Protein AF-A0A3S3SRG6-F1 (afdb_monomer_lite)

Radius of gyration: 17.09 Å; chains: 1; bounding box: 49×26×33 Å

Structure (mmCIF, N/CA/C/O backbone):
data_AF-A0A3S3SRG6-F1
#
_entry.id   AF-A0A3S3SRG6-F1
#
loop_
_atom_site.group_PDB
_atom_site.id
_atom_site.type_symbol
_atom_site.label_atom_id
_atom_site.label_alt_id
_atom_site.label_comp_id
_atom_site.label_asym_id
_atom_site.label_entity_id
_atom_site.label_seq_id
_atom_site.pdbx_PDB_ins_code
_atom_site.Cartn_x
_atom_site.Cartn_y
_atom_site.Cartn_z
_atom_site.occupancy
_atom_site.B_iso_or_equiv
_atom_site.auth_seq_id
_atom_site.auth_comp_id
_atom_site.auth_asym_id
_atom_site.auth_atom_id
_atom_site.pdbx_PDB_model_num
ATOM 1 N N . ASN A 1 1 ? 27.408 5.221 -9.221 1.00 60.12 1 ASN A N 1
ATOM 2 C CA . ASN A 1 1 ? 26.387 4.168 -9.003 1.00 60.12 1 ASN A CA 1
ATOM 3 C C . ASN A 1 1 ? 24.967 4.708 -9.147 1.00 60.12 1 ASN A C 1
ATOM 5 O O . ASN A 1 1 ? 24.297 4.928 -8.153 1.00 60.12 1 ASN A O 1
ATOM 9 N N . LYS A 1 2 ? 24.508 4.947 -10.387 1.00 69.44 2 LYS A N 1
ATOM 10 C CA . LYS A 1 2 ? 23.142 5.435 -10.691 1.00 69.44 2 LYS A CA 1
ATOM 11 C C . LYS A 1 2 ? 22.140 4.291 -10.933 1.00 69.44 2 LYS A C 1
ATOM 13 O O . LYS A 1 2 ? 20.941 4.472 -10.758 1.00 69.44 2 LYS A O 1
ATOM 18 N N . PHE A 1 3 ? 22.644 3.100 -11.270 1.00 79.69 3 PHE A N 1
ATOM 19 C CA . PHE A 1 3 ? 21.836 1.906 -11.522 1.00 79.69 3 PHE A CA 1
ATOM 20 C C . PHE A 1 3 ? 21.121 1.405 -10.264 1.00 79.69 3 PHE A C 1
ATOM 22 O O . PHE A 1 3 ? 19.914 1.218 -10.295 1.00 79.69 3 PHE A O 1
ATOM 29 N N . SER A 1 4 ? 21.825 1.261 -9.138 1.00 87.62 4 SER A N 1
ATOM 30 C CA . SER A 1 4 ? 21.243 0.721 -7.900 1.00 87.62 4 SER A CA 1
ATOM 31 C C . SER A 1 4 ? 20.084 1.571 -7.359 1.00 87.62 4 SER A C 1
ATOM 33 O O . SER A 1 4 ? 19.106 1.026 -6.848 1.00 87.62 4 SER A O 1
ATOM 35 N N . THR A 1 5 ? 20.144 2.897 -7.525 1.00 86.62 5 THR A N 1
ATOM 36 C CA . THR A 1 5 ? 19.062 3.823 -7.149 1.00 86.62 5 THR A CA 1
ATOM 37 C C . THR A 1 5 ? 17.811 3.602 -7.999 1.00 86.62 5 THR A C 1
ATOM 39 O O . THR A 1 5 ? 16.708 3.515 -7.464 1.00 86.62 5 THR A O 1
ATOM 42 N N . TYR A 1 6 ? 17.979 3.454 -9.315 1.00 89.19 6 TYR A N 1
ATOM 43 C CA . TYR A 1 6 ? 16.866 3.233 -10.237 1.00 89.19 6 TYR A CA 1
ATOM 44 C C . TYR A 1 6 ? 16.299 1.812 -10.128 1.00 89.19 6 TYR A C 1
ATOM 46 O O . TYR A 1 6 ? 15.086 1.624 -10.068 1.00 89.19 6 TYR A O 1
ATOM 54 N N . ALA A 1 7 ? 17.173 0.811 -10.008 1.00 91.56 7 ALA A N 1
ATOM 55 C CA . ALA A 1 7 ? 16.800 -0.585 -9.806 1.00 91.56 7 ALA A CA 1
ATOM 56 C C . ALA A 1 7 ? 15.946 -0.759 -8.543 1.00 91.56 7 ALA A C 1
ATOM 58 O O . ALA A 1 7 ? 14.921 -1.434 -8.579 1.00 91.56 7 ALA A O 1
ATOM 59 N N . SER A 1 8 ? 16.304 -0.079 -7.449 1.00 93.06 8 SER A N 1
ATOM 60 C CA . SER A 1 8 ? 15.527 -0.116 -6.203 1.00 93.06 8 SER A CA 1
ATOM 61 C C . SER A 1 8 ? 14.095 0.399 -6.381 1.00 93.06 8 SER A C 1
ATOM 63 O O . SER A 1 8 ? 13.171 -0.138 -5.766 1.00 93.06 8 SER A O 1
ATOM 65 N N . TRP A 1 9 ? 13.889 1.409 -7.232 1.00 93.94 9 TRP A N 1
ATOM 66 C CA . TRP A 1 9 ? 12.556 1.930 -7.533 1.00 93.94 9 TRP A CA 1
ATOM 67 C C . TRP A 1 9 ? 11.715 0.903 -8.297 1.00 93.94 9 TRP A C 1
ATOM 69 O O . TRP A 1 9 ? 10.591 0.607 -7.893 1.00 93.94 9 TRP A O 1
ATOM 79 N N . TRP A 1 10 ? 12.285 0.272 -9.326 1.00 94.62 10 TRP A N 1
ATOM 80 C CA . TRP A 1 10 ? 11.593 -0.763 -10.100 1.00 94.62 10 TRP A CA 1
ATOM 81 C C . TRP A 1 10 ? 11.265 -2.010 -9.295 1.00 94.62 10 TRP A C 1
ATOM 83 O O . TRP A 1 10 ? 10.175 -2.557 -9.448 1.00 94.62 10 TRP A O 1
ATOM 93 N N . ILE A 1 11 ? 12.164 -2.433 -8.403 1.00 93.75 11 ILE A N 1
ATOM 94 C CA . ILE A 1 11 ? 11.916 -3.573 -7.517 1.00 93.75 11 ILE A CA 1
ATOM 95 C C . ILE A 1 11 ? 10.715 -3.275 -6.610 1.00 93.75 11 ILE A C 1
ATOM 97 O O . ILE A 1 11 ? 9.782 -4.075 -6.536 1.00 93.75 11 ILE A O 1
ATOM 101 N N . ARG A 1 12 ? 10.679 -2.094 -5.974 1.00 95.12 12 ARG A N 1
ATOM 102 C CA . ARG A 1 12 ? 9.544 -1.680 -5.130 1.00 95.12 12 ARG A CA 1
ATOM 103 C C . ARG A 1 12 ? 8.245 -1.564 -5.930 1.00 95.12 12 ARG A C 1
ATOM 105 O O . ARG A 1 12 ? 7.203 -2.033 -5.467 1.00 95.12 12 ARG A O 1
ATOM 112 N N . GLN A 1 13 ? 8.308 -0.988 -7.129 1.00 92.56 13 GLN A N 1
ATOM 113 C CA . GLN A 1 13 ? 7.158 -0.817 -8.017 1.00 92.56 13 GLN A CA 1
ATOM 114 C C . GLN A 1 13 ? 6.570 -2.171 -8.446 1.00 92.56 13 GLN A C 1
ATOM 116 O O . GLN A 1 13 ? 5.358 -2.374 -8.364 1.00 92.56 13 GLN A O 1
ATOM 121 N N . ALA A 1 14 ? 7.421 -3.114 -8.862 1.00 93.69 14 ALA A N 1
ATOM 122 C CA . ALA A 1 14 ? 7.008 -4.438 -9.320 1.00 93.69 14 ALA A CA 1
ATOM 123 C C . ALA A 1 14 ? 6.343 -5.253 -8.202 1.00 93.69 14 ALA A C 1
ATOM 125 O O . ALA A 1 14 ? 5.277 -5.831 -8.418 1.00 93.69 14 ALA A O 1
ATOM 126 N N . ILE A 1 15 ? 6.923 -5.243 -6.995 1.00 92.81 15 ILE A N 1
ATOM 127 C CA . ILE A 1 15 ? 6.344 -5.910 -5.819 1.00 92.81 15 ILE A CA 1
ATOM 128 C C . ILE A 1 15 ? 4.980 -5.301 -5.479 1.00 92.81 15 ILE A C 1
ATOM 130 O O . ILE A 1 15 ? 4.000 -6.030 -5.336 1.00 92.81 15 ILE A O 1
ATOM 134 N N . THR A 1 16 ? 4.892 -3.970 -5.400 1.00 90.25 16 THR A N 1
ATOM 135 C CA . THR A 1 16 ? 3.636 -3.274 -5.075 1.00 90.25 16 THR A CA 1
ATOM 136 C C . THR A 1 16 ? 2.541 -3.624 -6.080 1.00 90.25 16 THR A C 1
ATOM 138 O O . THR A 1 16 ? 1.430 -3.976 -5.689 1.00 90.25 16 THR A O 1
ATOM 141 N N . ARG A 1 17 ? 2.861 -3.623 -7.378 1.00 87.00 17 ARG A N 1
ATOM 142 C CA . ARG A 1 17 ? 1.913 -3.991 -8.434 1.00 87.00 17 ARG A CA 1
ATOM 143 C C . ARG A 1 17 ? 1.473 -5.453 -8.344 1.00 87.00 17 ARG A C 1
ATOM 145 O O . ARG A 1 17 ? 0.280 -5.727 -8.417 1.00 87.00 17 ARG A O 1
ATOM 152 N N . ALA A 1 18 ? 2.405 -6.375 -8.105 1.00 88.00 18 ALA A N 1
ATOM 153 C CA . ALA A 1 18 ? 2.089 -7.791 -7.933 1.00 88.00 18 ALA A CA 1
ATOM 154 C C . ALA A 1 18 ? 1.152 -8.039 -6.740 1.00 88.00 18 ALA A C 1
ATOM 156 O O . ALA A 1 18 ? 0.227 -8.841 -6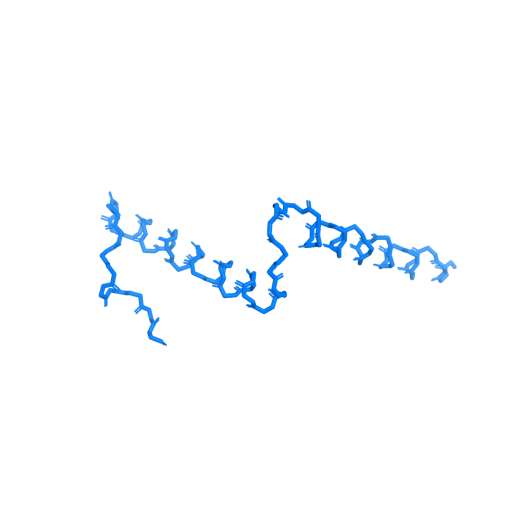.851 1.00 88.00 18 ALA A O 1
ATOM 157 N N . ILE A 1 19 ? 1.349 -7.326 -5.625 1.00 86.88 19 ILE A N 1
ATOM 158 C CA . ILE A 1 19 ? 0.456 -7.387 -4.461 1.00 86.88 19 ILE A CA 1
ATOM 159 C C . ILE A 1 19 ? -0.940 -6.888 -4.843 1.00 86.88 19 ILE A C 1
ATOM 161 O O . ILE A 1 19 ? -1.912 -7.596 -4.593 1.00 86.88 19 ILE A O 1
ATOM 165 N N . LEU A 1 20 ? -1.058 -5.716 -5.476 1.00 83.56 20 LEU A N 1
ATOM 166 C CA . LEU A 1 20 ? -2.354 -5.147 -5.874 1.00 83.56 20 LEU A CA 1
ATOM 167 C C . LEU A 1 20 ? -3.125 -6.064 -6.837 1.00 83.56 20 LEU A C 1
ATOM 169 O O . LEU A 1 20 ? -4.343 -6.183 -6.730 1.00 83.56 20 LEU A O 1
ATOM 173 N N . ASP A 1 21 ? -2.412 -6.735 -7.742 1.00 81.00 21 ASP A N 1
ATOM 174 C CA . ASP A 1 21 ? -3.005 -7.596 -8.763 1.00 81.00 21 ASP A CA 1
ATOM 175 C C . ASP A 1 21 ? -3.364 -9.003 -8.247 1.00 81.00 21 ASP A C 1
ATOM 177 O O . ASP A 1 21 ? -4.332 -9.585 -8.734 1.00 81.00 21 ASP A O 1
ATOM 181 N N . LYS A 1 22 ? -2.601 -9.564 -7.291 1.00 78.56 22 LYS A N 1
ATOM 182 C CA . LYS A 1 22 ? -2.712 -10.982 -6.882 1.00 78.56 22 LYS A CA 1
ATOM 183 C C . LYS A 1 22 ? -3.270 -11.234 -5.479 1.00 78.56 22 LYS A C 1
ATOM 185 O O . LYS A 1 22 ? -3.525 -12.383 -5.140 1.00 78.56 22 LYS A O 1
ATOM 190 N N . THR A 1 23 ? -3.464 -10.214 -4.643 1.00 80.62 23 THR A N 1
ATOM 191 C CA . THR A 1 23 ? -3.927 -10.429 -3.251 1.00 80.62 23 THR A CA 1
ATOM 192 C C . THR A 1 23 ? -5.396 -10.813 -3.113 1.00 80.62 23 THR A C 1
ATOM 194 O O . THR A 1 23 ? -5.811 -11.193 -2.020 1.00 80.62 23 THR A O 1
ATOM 197 N N . ARG A 1 24 ? -6.212 -10.690 -4.166 1.00 76.88 24 ARG A N 1
ATOM 198 C CA . ARG A 1 24 ? -7.652 -10.963 -4.083 1.00 76.88 24 ARG A CA 1
ATOM 199 C C . ARG A 1 24 ? -8.102 -11.939 -5.152 1.00 76.88 24 ARG A C 1
ATOM 201 O O . ARG A 1 24 ? -7.688 -11.836 -6.300 1.00 76.88 24 ARG A O 1
ATOM 208 N N . THR A 1 25 ? -9.025 -12.819 -4.762 1.00 81.88 25 THR A N 1
ATOM 209 C CA . THR A 1 25 ? -9.709 -13.765 -5.655 1.00 81.88 25 THR A CA 1
ATOM 210 C C . THR A 1 25 ? -10.433 -13.047 -6.794 1.00 81.88 25 THR A C 1
ATOM 212 O O . THR A 1 25 ? -10.497 -13.558 -7.905 1.00 81.88 25 THR A O 1
ATOM 215 N N . ILE A 1 26 ? -10.943 -11.838 -6.529 1.00 79.56 26 ILE A N 1
ATOM 216 C CA . ILE A 1 26 ? -11.564 -10.964 -7.525 1.00 79.56 26 ILE A CA 1
ATOM 217 C C . ILE A 1 26 ? -10.688 -9.721 -7.693 1.00 79.56 26 ILE A C 1
ATOM 219 O O . ILE A 1 26 ? -10.424 -8.997 -6.727 1.00 79.56 26 ILE A O 1
ATOM 223 N N . ARG A 1 27 ? -10.250 -9.473 -8.932 1.00 82.06 27 ARG A N 1
ATOM 224 C CA . ARG A 1 27 ? -9.442 -8.307 -9.305 1.00 82.06 27 ARG A CA 1
ATOM 225 C C . ARG A 1 27 ? -10.254 -7.030 -9.113 1.00 82.06 27 ARG A C 1
ATOM 227 O O . ARG A 1 27 ? -11.306 -6.865 -9.723 1.00 82.06 27 ARG A O 1
ATOM 234 N N . LEU A 1 28 ? -9.727 -6.105 -8.317 1.00 82.44 28 LEU A N 1
ATOM 235 C CA . LEU A 1 28 ? -10.300 -4.774 -8.132 1.00 82.44 28 LEU A CA 1
ATOM 236 C C . LEU A 1 28 ? -9.332 -3.713 -8.667 1.00 82.44 28 LEU A C 1
ATOM 238 O O . LEU A 1 28 ? -8.119 -3.879 -8.522 1.00 82.44 28 LEU A O 1
ATOM 242 N N . PRO A 1 29 ? -9.826 -2.629 -9.286 1.00 86.56 29 PRO A N 1
ATOM 243 C CA . PRO A 1 29 ? -8.961 -1.562 -9.775 1.00 86.56 29 PRO A CA 1
ATOM 244 C C . PRO A 1 29 ? -8.191 -0.864 -8.643 1.00 86.56 29 PRO A C 1
ATOM 246 O O . PRO A 1 29 ? -8.677 -0.757 -7.517 1.00 86.56 29 PRO A O 1
ATOM 249 N N . VAL A 1 30 ? -7.009 -0.323 -8.960 1.00 82.81 30 VAL A N 1
ATOM 250 C CA . VAL A 1 30 ? -6.119 0.325 -7.976 1.00 82.81 30 VAL A CA 1
ATOM 251 C C . VAL A 1 30 ? -6.776 1.499 -7.245 1.00 82.81 30 VAL A C 1
ATOM 253 O O . VAL A 1 30 ? -6.662 1.589 -6.028 1.00 82.81 30 VAL A O 1
ATOM 256 N N . HIS A 1 31 ? -7.558 2.327 -7.940 1.00 85.25 31 HIS A N 1
ATOM 257 C CA . HIS A 1 31 ? -8.245 3.463 -7.319 1.00 85.25 31 HIS A CA 1
ATOM 258 C C . HIS A 1 31 ? -9.271 3.017 -6.262 1.00 85.25 31 HIS A C 1
ATOM 260 O O . HIS A 1 31 ? -9.425 3.670 -5.238 1.00 85.25 31 HIS A O 1
ATOM 266 N N . PHE A 1 32 ? -9.917 1.854 -6.424 1.00 83.06 32 PHE A N 1
ATOM 267 C CA . PHE A 1 32 ? -10.784 1.296 -5.376 1.00 83.06 32 PHE A CA 1
ATOM 268 C C . PHE A 1 32 ? -9.989 0.812 -4.157 1.00 83.06 32 PHE A C 1
ATOM 270 O O . PHE A 1 32 ? -10.480 0.854 -3.029 1.00 83.06 32 PHE A O 1
ATOM 277 N N . LEU A 1 33 ? -8.754 0.349 -4.358 1.00 83.00 33 LEU A N 1
ATOM 278 C CA . LEU A 1 33 ? -7.856 -0.017 -3.262 1.00 83.00 33 LEU A CA 1
ATOM 279 C C . LEU A 1 33 ? -7.372 1.225 -2.504 1.00 83.00 33 LEU A C 1
ATOM 281 O O . LEU A 1 33 ? -7.251 1.180 -1.279 1.00 83.00 33 LEU A O 1
ATOM 285 N N . GLU A 1 34 ? -7.164 2.335 -3.207 1.00 84.12 34 GLU A N 1
ATOM 286 C CA . GLU A 1 34 ? -6.861 3.636 -2.608 1.00 84.12 34 GLU A CA 1
ATOM 287 C C . GLU A 1 34 ? -8.044 4.164 -1.795 1.00 84.12 34 GLU A C 1
ATOM 289 O O . GLU A 1 34 ? -7.856 4.509 -0.628 1.00 84.12 34 GLU A O 1
ATOM 294 N N . LEU A 1 35 ? -9.264 4.117 -2.349 1.00 85.31 35 LEU A N 1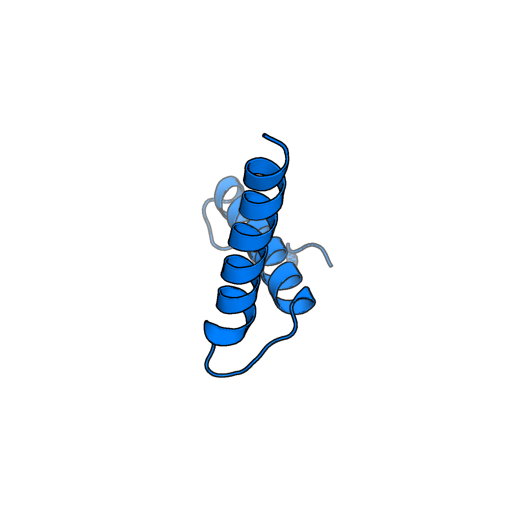
ATOM 295 C CA . LEU A 1 35 ? -10.496 4.441 -1.619 1.00 85.31 35 LEU A CA 1
ATOM 296 C C . LEU A 1 35 ? -10.635 3.578 -0.362 1.00 85.31 35 LEU A C 1
ATOM 298 O O . LEU A 1 35 ? -10.907 4.097 0.719 1.00 85.31 35 LEU A O 1
ATOM 302 N N . ARG A 1 36 ? -10.353 2.270 -0.462 1.00 86.75 36 ARG A N 1
ATOM 303 C CA . ARG A 1 36 ? -10.303 1.379 0.705 1.00 86.75 36 ARG A CA 1
ATOM 304 C C . ARG A 1 36 ? -9.282 1.882 1.730 1.00 86.75 36 A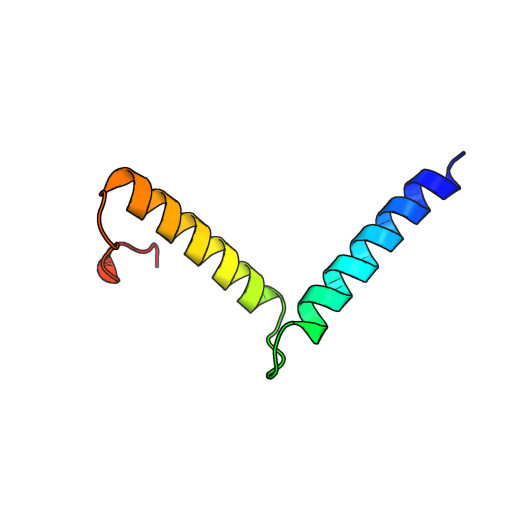RG A C 1
ATOM 306 O O . ARG A 1 36 ? -9.609 1.979 2.905 1.00 86.75 36 ARG A O 1
ATOM 313 N N . SER A 1 37 ? -8.045 2.168 1.332 1.00 85.94 37 SER A N 1
ATOM 314 C CA . SER A 1 37 ? -7.003 2.603 2.272 1.00 85.94 37 SER A CA 1
ATOM 315 C C . SER A 1 37 ? -7.372 3.910 2.979 1.00 85.94 37 SER A C 1
ATOM 317 O O . SER A 1 37 ? -7.197 4.016 4.193 1.00 85.94 37 SER A O 1
ATOM 319 N N . GLN A 1 38 ? -7.934 4.875 2.247 1.00 84.94 38 GLN A N 1
ATOM 320 C CA . GLN A 1 38 ? -8.436 6.129 2.810 1.00 84.94 38 GLN A CA 1
ATOM 321 C C . GLN A 1 38 ? -9.586 5.882 3.789 1.00 84.94 38 GLN A C 1
ATOM 323 O O . GLN A 1 38 ? -9.561 6.410 4.900 1.00 84.94 38 GLN A O 1
ATOM 328 N N . PHE A 1 39 ? -10.525 5.004 3.427 1.00 87.38 39 PHE A N 1
ATOM 329 C CA . PHE A 1 39 ? -11.612 4.589 4.306 1.00 87.38 39 PHE A CA 1
ATOM 330 C C . PHE A 1 39 ? -11.085 3.980 5.608 1.00 87.38 39 PHE A C 1
ATOM 332 O O . PHE A 1 39 ? -11.487 4.406 6.685 1.00 87.38 39 PHE A O 1
ATOM 339 N N . PHE A 1 40 ? -10.136 3.040 5.540 1.00 86.75 40 PHE A N 1
ATOM 340 C CA . PHE A 1 40 ? -9.553 2.439 6.743 1.00 86.75 40 PHE A CA 1
ATOM 341 C C . PHE A 1 40 ? -8.787 3.463 7.587 1.00 86.75 40 PHE A C 1
ATOM 343 O O . PHE A 1 40 ? -8.885 3.424 8.808 1.00 86.75 40 PHE A O 1
ATOM 350 N N . LYS A 1 41 ? -8.065 4.415 6.981 1.00 86.44 41 LYS A N 1
ATOM 351 C CA . LYS A 1 41 ? -7.414 5.502 7.733 1.00 86.44 41 LYS A CA 1
ATOM 352 C C . LYS A 1 41 ? -8.429 6.360 8.488 1.00 86.44 41 LYS A C 1
ATOM 354 O O . LYS A 1 41 ? -8.236 6.600 9.677 1.00 86.44 41 LYS A O 1
ATOM 359 N N . ALA A 1 42 ? -9.503 6.780 7.821 1.00 85.50 42 ALA A N 1
ATOM 360 C CA . ALA A 1 42 ? -10.582 7.534 8.453 1.00 85.50 42 ALA A CA 1
ATOM 361 C C . ALA A 1 42 ? -11.252 6.712 9.563 1.00 85.50 42 ALA A C 1
ATOM 363 O O . ALA A 1 42 ? -11.428 7.206 10.672 1.00 85.50 42 ALA A O 1
ATOM 364 N N . PHE A 1 43 ? -11.529 5.432 9.300 1.00 84.12 43 PHE A N 1
ATOM 365 C CA . PHE A 1 43 ? -12.084 4.490 10.268 1.00 84.12 43 PHE A CA 1
ATOM 366 C C . PHE A 1 43 ? -11.218 4.394 11.528 1.00 84.12 43 PHE A C 1
ATOM 368 O O . PHE A 1 43 ? -11.728 4.584 12.626 1.00 84.12 43 PHE A O 1
ATOM 375 N N . TYR A 1 44 ? -9.909 4.154 11.390 1.00 84.69 44 TYR A N 1
ATOM 376 C CA . TYR A 1 44 ? -9.000 4.050 12.536 1.00 84.69 44 TYR A CA 1
ATOM 377 C C . TYR A 1 44 ? -8.816 5.381 13.271 1.00 84.69 44 TYR A C 1
ATOM 379 O O . TYR A 1 44 ? -8.690 5.375 14.494 1.00 84.69 44 TYR A O 1
ATOM 387 N N . SER A 1 45 ? -8.826 6.511 12.556 1.00 84.69 45 SER A N 1
ATOM 388 C CA . SER A 1 45 ? -8.786 7.838 13.180 1.00 84.69 45 SER A CA 1
ATOM 389 C C . SER A 1 45 ? -10.015 8.065 14.055 1.00 84.69 45 SER A C 1
ATOM 391 O O . SER A 1 45 ? -9.879 8.392 15.231 1.00 84.69 45 SER A O 1
ATOM 393 N N . LEU A 1 46 ? -11.211 7.804 13.518 1.00 83.62 46 LEU A N 1
ATOM 394 C CA . LEU A 1 46 ? -12.452 7.931 14.276 1.00 83.62 46 LEU A CA 1
ATOM 395 C C . LEU A 1 46 ? -12.527 6.919 15.423 1.00 83.62 46 LEU A C 1
ATOM 397 O O . LEU A 1 46 ? -12.957 7.271 16.514 1.00 83.62 46 LEU A O 1
ATOM 401 N N . LEU A 1 47 ? -12.096 5.675 15.206 1.00 84.81 47 LEU A N 1
ATOM 402 C CA . LEU A 1 47 ? -12.075 4.646 16.246 1.00 84.81 47 LEU A CA 1
ATOM 403 C C . LEU A 1 47 ? -11.186 5.067 17.425 1.00 84.81 47 LEU A C 1
ATOM 405 O O . LEU A 1 47 ? -11.556 4.860 18.579 1.00 84.81 47 LEU A O 1
ATOM 409 N N . LYS A 1 48 ? -10.042 5.703 17.143 1.00 82.88 48 LYS A N 1
ATOM 410 C CA . LYS A 1 48 ? -9.146 6.249 18.169 1.00 82.88 48 LYS A CA 1
ATOM 411 C C . LYS A 1 48 ? -9.785 7.405 18.947 1.00 82.88 48 LYS A C 1
ATOM 413 O O . LYS A 1 48 ? -9.576 7.493 20.150 1.00 82.88 48 LYS A O 1
ATOM 418 N N . GLU A 1 49 ? -10.544 8.273 18.284 1.00 80.88 49 GLU A N 1
ATOM 419 C CA . GLU A 1 49 ? -11.212 9.416 18.925 1.00 80.88 49 GLU A CA 1
ATOM 420 C C . GLU A 1 49 ? -12.455 9.017 19.733 1.00 80.88 49 GLU A C 1
ATOM 422 O O . GLU A 1 49 ? -12.710 9.578 20.795 1.00 80.88 49 GLU A O 1
ATOM 427 N N . LEU A 1 50 ? -13.236 8.053 19.240 1.00 79.44 50 LEU A N 1
ATOM 428 C CA . LEU A 1 50 ? -14.544 7.692 19.799 1.00 79.44 50 LEU A CA 1
ATOM 429 C C . LEU A 1 50 ? -14.495 6.477 20.736 1.00 79.44 50 LEU A C 1
ATOM 431 O O . LEU A 1 50 ? -15.451 6.248 21.476 1.00 79.44 50 LEU A O 1
ATOM 435 N N . GLY A 1 51 ? -13.432 5.666 20.692 1.00 76.44 51 GLY A N 1
ATOM 436 C CA . GLY A 1 51 ? -13.302 4.441 21.494 1.00 76.44 51 GLY A CA 1
ATOM 437 C C . GLY A 1 51 ? -14.360 3.365 21.191 1.00 76.44 51 GLY A C 1
ATOM 438 O O . GLY A 1 51 ? -14.495 2.402 21.943 1.00 76.44 51 GLY A O 1
ATOM 439 N N . ARG A 1 52 ? -15.134 3.535 20.110 1.00 73.38 52 ARG A N 1
ATOM 440 C CA . ARG A 1 52 ? -16.190 2.637 19.617 1.00 73.38 52 ARG A CA 1
ATOM 441 C C . ARG A 1 52 ? -16.194 2.629 18.092 1.00 73.38 52 ARG A C 1
ATOM 443 O O . ARG A 1 52 ? -15.613 3.512 17.461 1.00 73.38 52 ARG A O 1
ATOM 450 N N . GLU A 1 53 ? -16.859 1.637 17.505 1.00 70.06 53 GLU A N 1
ATOM 451 C CA . GLU A 1 53 ? -17.003 1.538 16.053 1.00 70.06 53 GLU A CA 1
ATOM 452 C C . GLU A 1 53 ? -17.722 2.781 15.489 1.00 70.06 53 GLU A C 1
ATOM 454 O O . GLU A 1 53 ? -18.830 3.109 15.931 1.00 70.06 53 GLU A O 1
ATOM 459 N N . PRO A 1 54 ? -17.103 3.513 14.544 1.00 67.69 54 PRO A N 1
ATOM 460 C CA . PRO A 1 54 ? -17.713 4.698 13.957 1.00 67.69 54 PRO A CA 1
ATOM 461 C C . PRO A 1 54 ? -18.938 4.348 13.106 1.00 67.69 54 PRO A C 1
ATOM 463 O O . PRO A 1 54 ? -18.898 3.483 12.233 1.00 67.69 54 PRO A O 1
ATOM 466 N N . THR A 1 55 ? -20.040 5.057 13.350 1.00 74.12 55 THR A N 1
ATOM 467 C CA . THR A 1 55 ? -21.310 4.902 12.627 1.00 74.12 55 THR A CA 1
ATOM 468 C C . THR A 1 55 ? -21.157 5.362 11.167 1.00 74.12 55 THR A C 1
ATOM 470 O O . THR A 1 55 ? -20.465 6.357 10.928 1.00 74.12 55 THR A O 1
ATOM 473 N N . PRO A 1 56 ? -21.842 4.737 10.185 1.00 67.00 56 PRO A N 1
ATOM 474 C CA . PRO A 1 56 ? -21.713 5.086 8.765 1.00 67.00 56 PRO A CA 1
ATOM 475 C C . PRO A 1 56 ? -21.968 6.564 8.434 1.00 67.00 56 PRO A C 1
ATOM 477 O O . PRO A 1 5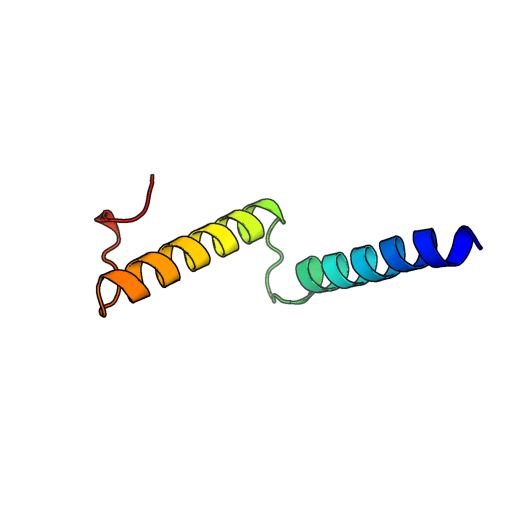6 ? -21.440 7.072 7.451 1.00 67.00 56 PRO A O 1
ATOM 480 N N . SER A 1 57 ? -22.748 7.276 9.256 1.00 70.19 57 SER A N 1
ATOM 481 C CA . SER A 1 57 ? -23.059 8.694 9.032 1.00 70.19 57 SER A CA 1
ATOM 482 C C . SER A 1 57 ? -21.889 9.648 9.293 1.00 70.19 57 SER A C 1
ATOM 484 O O . SER A 1 57 ? -21.956 10.799 8.871 1.00 70.19 57 SER A O 1
ATOM 486 N N . LYS A 1 58 ? -20.833 9.200 9.987 1.00 59.97 58 LYS A N 1
ATOM 487 C CA . LYS A 1 58 ? -19.678 10.036 10.347 1.00 59.97 58 LYS A CA 1
ATOM 488 C C . LYS A 1 58 ? -18.523 9.972 9.344 1.00 59.97 58 LYS A C 1
ATOM 490 O O . LYS A 1 58 ? -17.547 10.697 9.524 1.00 59.97 58 LYS A O 1
ATOM 495 N N . PHE A 1 59 ? -18.609 9.138 8.307 1.00 62.41 59 PHE A N 1
ATOM 496 C CA . PHE A 1 59 ? -17.591 9.130 7.258 1.00 62.41 59 PHE A CA 1
ATOM 497 C C . PHE A 1 59 ? -17.735 10.364 6.356 1.00 62.41 59 PHE A C 1
ATOM 499 O O . PHE A 1 59 ? -18.863 10.753 6.037 1.00 62.41 59 PHE A O 1
ATOM 506 N N . PRO A 1 60 ? -16.618 10.990 5.945 1.00 57.91 60 PRO A N 1
ATOM 507 C CA . PRO A 1 60 ? -16.653 12.045 4.939 1.00 57.91 60 PRO A CA 1
ATOM 508 C C . PRO A 1 60 ? -17.279 11.491 3.648 1.00 57.91 60 PRO A C 1
ATOM 510 O O . PRO A 1 60 ? -16.960 10.370 3.249 1.00 57.91 60 PRO A O 1
ATOM 513 N N . ARG A 1 61 ? -18.217 12.251 3.067 1.00 57.84 61 ARG A N 1
ATOM 514 C CA . ARG A 1 61 ? -18.908 11.895 1.817 1.00 57.84 61 ARG A CA 1
ATOM 515 C C . ARG A 1 61 ? -17.977 11.970 0.616 1.00 57.84 61 ARG A C 1
ATOM 517 O O . ARG A 1 61 ? -17.126 12.887 0.609 1.00 57.84 61 ARG A O 1
#

Foldseek 3Di:
DVCVVVVVVVVVVVVVVCCQQPVDPDRDDPVVVVVVVVVVVQQVVVCVVPVDGDDPVPDDD

Sequence (61 aa):
NKFSTYASWWIRQAITRAILDKTRTIRLPVHFLELRSQFFKAFYSLLKELGREPTPSKFPR

InterPro domains:
  IPR013324 RNA polymerase sigma factor, region 3/4-like [SSF88659] (24-57)
  IPR013325 RNA polymerase sigma factor, region 2 [SSF88946] (2-25)
  IPR036388 Winged helix-like DNA-binding domain superfamily [G3DSA:1.10.10.10] (26-58)
  IPR0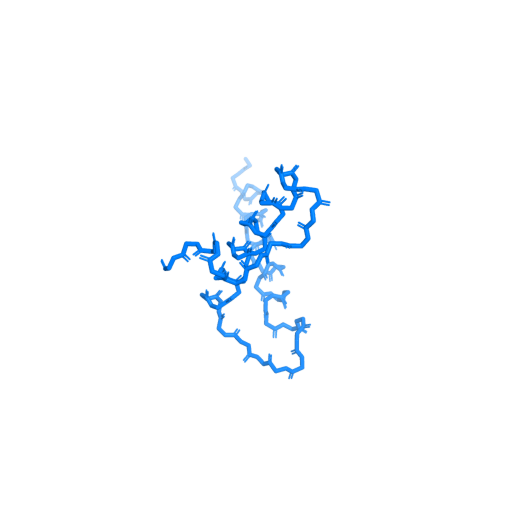50239 Sigma-70 factor family, RNA polymerase initiation factors [PTHR30603] (2-57)

Secondary structure (DSSP, 8-state):
--H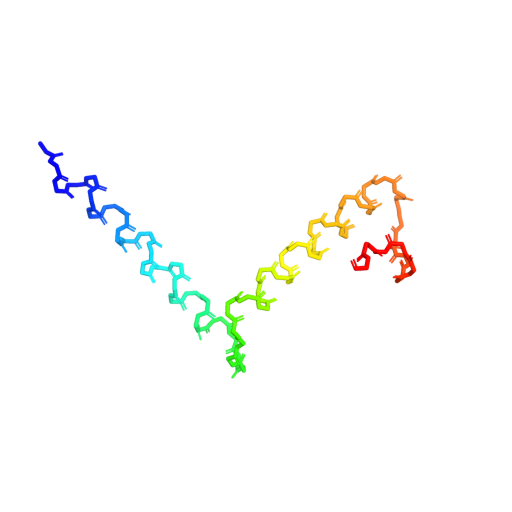HHHHHHHHHHHHHHHHHHHSSSS---HHHHHHHHHHHHHHHHHHHHHSSPPPGGGS--

pLDDT: mean 81.78, std 9.29, range [57.84, 95.12]

Organism: NCBI:txid1859133